Protein AF-A0A850T783-F1 (afdb_monomer)

InterPro domains:
  IPR006812 Glycine reductase complex selenoprotein A [PF04723] (2-41)

Sequence (41 aa):
MIKGKKIWVFGERDDITATAVSTCLKAAGAKVVYENTACFV

Organism: NCBI:txid2292

Mean predicted aligned error: 2.65 Å

pLDDT: mean 94.76, std 5.09, range [76.94, 98.06]

Radius of gyration: 10.37 Å; Cα contacts (8 Å, |Δi|>4): 74; chains: 1; bounding box: 25×14×26 Å

Structure (mmCIF, N/CA/C/O backbone):
da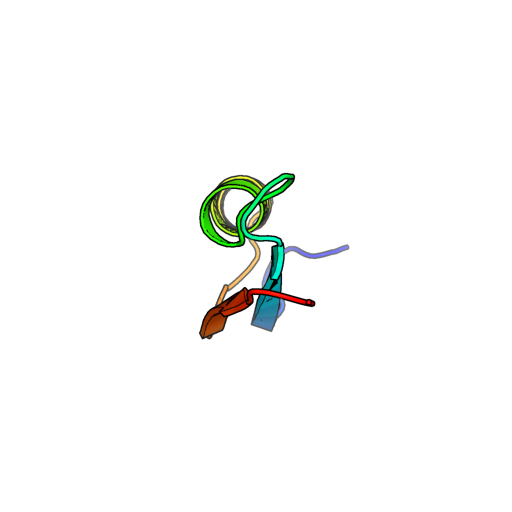ta_AF-A0A850T783-F1
#
_entry.id   AF-A0A850T783-F1
#
loop_
_atom_site.group_PDB
_atom_site.id
_atom_site.type_symbol
_atom_site.label_atom_id
_atom_site.label_alt_id
_atom_site.label_comp_id
_atom_site.label_asym_id
_atom_site.label_entity_id
_atom_site.label_seq_id
_atom_site.pdbx_PDB_ins_code
_atom_site.Cartn_x
_atom_site.Cartn_y
_atom_site.Cartn_z
_atom_site.occupancy
_atom_site.B_iso_or_equiv
_atom_site.auth_seq_id
_atom_site.auth_comp_id
_atom_site.auth_asym_id
_atom_site.auth_atom_id
_atom_site.pdbx_PDB_model_num
ATOM 1 N N . MET A 1 1 ? -15.717 5.852 2.369 1.00 79.25 1 MET A N 1
ATOM 2 C CA . MET A 1 1 ? -15.929 4.399 2.149 1.00 79.25 1 MET A CA 1
ATOM 3 C C . MET A 1 1 ? -14.757 3.496 2.572 1.00 79.25 1 MET A C 1
ATOM 5 O O . MET A 1 1 ? -15.014 2.340 2.879 1.00 79.25 1 MET A O 1
ATOM 9 N N . ILE A 1 2 ? -13.502 3.969 2.632 1.00 92.56 2 ILE A N 1
ATOM 10 C CA . ILE A 1 2 ? -12.311 3.128 2.921 1.00 92.56 2 ILE A CA 1
ATOM 11 C C . ILE A 1 2 ? -11.880 3.045 4.398 1.00 92.56 2 ILE A C 1
ATOM 13 O O . ILE A 1 2 ? -11.095 2.169 4.760 1.00 92.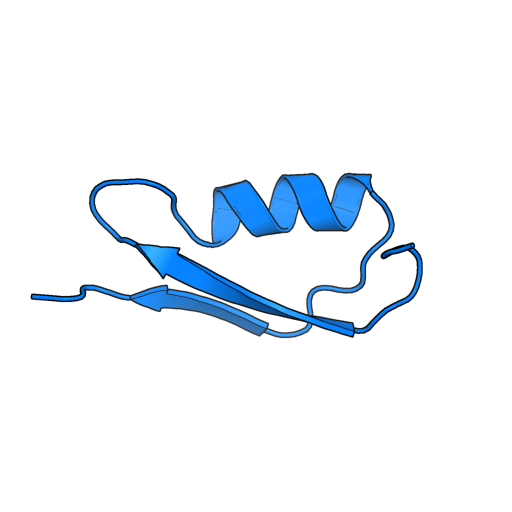56 2 ILE A O 1
ATOM 17 N N . LYS A 1 3 ? -12.423 3.904 5.270 1.00 96.88 3 LYS A N 1
ATOM 18 C CA . LYS A 1 3 ? -12.097 3.926 6.704 1.00 96.88 3 LYS A CA 1
ATOM 19 C C . LYS A 1 3 ? -12.346 2.560 7.360 1.00 96.88 3 LYS A C 1
ATOM 21 O O . LYS A 1 3 ? -13.412 1.973 7.197 1.00 96.88 3 LYS A O 1
ATOM 26 N N . GLY A 1 4 ? -11.359 2.061 8.099 1.00 95.69 4 GLY A N 1
ATOM 27 C CA . GLY A 1 4 ? -11.389 0.789 8.821 1.00 95.69 4 GLY A CA 1
ATOM 28 C C . GLY A 1 4 ? -11.179 -0.466 7.965 1.00 95.69 4 GLY A C 1
ATOM 29 O O . GLY A 1 4 ? -10.968 -1.538 8.535 1.00 95.69 4 GLY A O 1
ATOM 30 N N . LYS A 1 5 ? -11.194 -0.365 6.628 1.00 97.94 5 LYS A N 1
ATOM 31 C CA . LYS A 1 5 ? -10.993 -1.518 5.737 1.00 97.94 5 LYS A CA 1
ATOM 32 C C . LYS A 1 5 ? -9.518 -1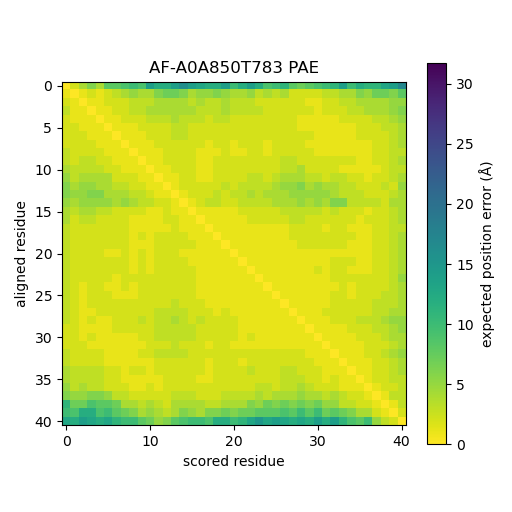.909 5.670 1.00 97.94 5 LYS A C 1
ATOM 34 O O . LYS A 1 5 ? -8.643 -1.044 5.703 1.00 97.94 5 LYS A O 1
ATOM 39 N N . LYS A 1 6 ? -9.256 -3.215 5.563 1.00 98.06 6 LYS A N 1
ATOM 40 C CA . LYS A 1 6 ? -7.921 -3.748 5.269 1.00 98.06 6 LYS A CA 1
ATOM 41 C C . LYS A 1 6 ? -7.653 -3.627 3.774 1.00 98.06 6 LYS A C 1
ATOM 43 O O . LYS A 1 6 ? -8.523 -3.994 2.988 1.00 98.06 6 LYS A O 1
ATOM 48 N N . ILE A 1 7 ? -6.487 -3.113 3.400 1.00 97.06 7 ILE A N 1
ATOM 49 C CA . ILE A 1 7 ? -6.119 -2.885 1.999 1.00 97.06 7 ILE A CA 1
ATOM 50 C C . ILE A 1 7 ? -4.706 -3.409 1.742 1.00 97.06 7 ILE A C 1
ATOM 52 O O . ILE A 1 7 ? -3.825 -3.297 2.601 1.00 97.06 7 ILE A O 1
ATOM 56 N N . TRP A 1 8 ? -4.522 -3.996 0.562 1.00 97.38 8 TRP A N 1
ATOM 57 C CA . TRP A 1 8 ? -3.221 -4.280 -0.033 1.00 97.38 8 TRP A CA 1
ATOM 58 C C . TRP A 1 8 ? -2.909 -3.225 -1.074 1.00 97.38 8 TRP A C 1
ATOM 60 O O . TRP A 1 8 ? -3.793 -2.826 -1.833 1.00 97.38 8 TRP A O 1
ATOM 70 N N . VAL A 1 9 ? -1.661 -2.782 -1.094 1.00 96.88 9 VAL A N 1
ATOM 71 C CA . VAL A 1 9 ? -1.217 -1.718 -1.985 1.00 96.88 9 VAL A CA 1
ATOM 72 C C . VAL A 1 9 ? -0.095 -2.246 -2.861 1.00 96.88 9 VAL A C 1
ATOM 74 O O . VAL A 1 9 ? 0.936 -2.687 -2.359 1.00 96.88 9 VAL A O 1
ATOM 77 N N . PHE A 1 10 ? -0.309 -2.177 -4.169 1.00 96.31 10 PHE A N 1
ATOM 78 C CA . PHE A 1 10 ? 0.740 -2.355 -5.160 1.00 96.31 10 PHE A CA 1
ATO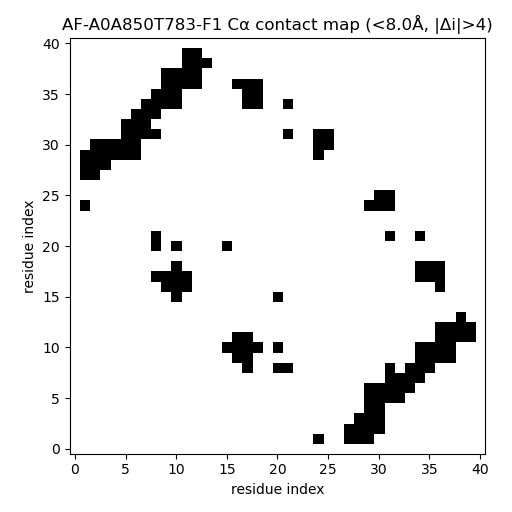M 79 C C . PHE A 1 10 ? 1.005 -1.020 -5.835 1.00 96.31 10 PHE A C 1
ATOM 81 O O . PHE A 1 10 ? 0.067 -0.341 -6.250 1.00 96.31 10 PHE A O 1
ATOM 88 N N . GLY A 1 11 ? 2.275 -0.648 -5.895 1.00 94.38 11 GLY A N 1
ATOM 89 C CA . GLY A 1 11 ? 2.739 0.514 -6.636 1.00 94.38 11 GLY A CA 1
ATOM 90 C C . GLY A 1 11 ? 3.625 0.114 -7.798 1.00 94.38 11 GLY A C 1
ATOM 91 O O . GLY A 1 11 ? 4.084 -1.025 -7.877 1.00 94.38 11 GLY A O 1
ATOM 92 N N . GLU A 1 12 ? 3.872 1.082 -8.661 1.00 95.00 12 GLU A N 1
ATOM 93 C CA . GLU A 1 12 ? 4.790 1.009 -9.792 1.00 95.00 12 GLU A CA 1
ATOM 94 C C . GLU A 1 12 ? 6.106 1.714 -9.397 1.00 95.00 12 GLU A C 1
ATOM 96 O O . GLU A 1 12 ? 6.101 2.623 -8.559 1.00 95.00 12 GLU A O 1
ATOM 101 N N . ARG A 1 13 ? 7.246 1.231 -9.902 1.00 92.56 13 ARG A N 1
ATOM 102 C CA . ARG A 1 13 ? 8.583 1.702 -9.517 1.00 92.56 13 ARG A CA 1
ATOM 103 C C . ARG A 1 13 ? 8.894 3.091 -10.069 1.00 92.56 13 ARG A C 1
ATOM 105 O O . ARG A 1 13 ? 9.505 3.879 -9.350 1.00 92.56 13 ARG A O 1
ATOM 112 N N . ASP A 1 14 ? 8.534 3.345 -11.321 1.00 92.62 14 ASP A N 1
ATOM 113 C CA . ASP A 1 14 ? 8.911 4.546 -12.067 1.00 92.62 14 ASP A CA 1
ATOM 114 C C . ASP A 1 14 ? 7.844 5.661 -12.003 1.00 92.62 14 ASP A C 1
ATOM 116 O O . ASP A 1 14 ? 8.150 6.816 -12.295 1.00 92.62 14 ASP A O 1
ATOM 120 N N . ASP A 1 15 ? 6.624 5.339 -11.566 1.00 92.00 15 ASP A N 1
ATOM 121 C CA . ASP A 1 15 ? 5.495 6.256 -11.397 1.00 92.00 15 ASP A CA 1
ATOM 122 C C . ASP A 1 15 ? 5.046 6.333 -9.918 1.00 92.00 15 ASP A C 1
ATOM 124 O O . ASP A 1 15 ? 5.751 6.870 -9.053 1.00 92.00 15 ASP A O 1
ATOM 128 N N . ILE A 1 16 ? 3.868 5.793 -9.581 1.00 94.81 16 ILE A N 1
ATOM 129 C CA . ILE A 1 16 ? 3.306 5.887 -8.230 1.00 94.81 16 ILE A CA 1
ATOM 130 C C . ILE A 1 16 ? 3.737 4.694 -7.375 1.00 94.81 16 ILE A C 1
ATOM 132 O O . ILE A 1 16 ? 3.182 3.595 -7.458 1.00 94.81 16 ILE A O 1
ATOM 136 N N . THR A 1 17 ? 4.653 4.957 -6.445 1.00 96.19 17 THR A N 1
ATOM 137 C CA . THR A 1 17 ? 5.094 3.959 -5.462 1.00 96.19 17 THR A CA 1
ATOM 138 C C . THR A 1 17 ? 3.986 3.548 -4.487 1.00 96.19 17 THR A C 1
ATOM 140 O O . THR A 1 17 ? 3.105 4.335 -4.120 1.00 96.19 17 THR A O 1
ATOM 143 N N . ALA A 1 18 ? 4.072 2.317 -3.972 1.00 97.25 18 ALA A N 1
ATOM 144 C CA . ALA A 1 18 ? 3.107 1.799 -3.004 1.00 97.25 18 ALA A CA 1
ATOM 145 C C . ALA A 1 18 ? 3.092 2.645 -1.725 1.00 97.25 18 ALA A C 1
ATOM 147 O O . ALA A 1 18 ? 2.033 2.914 -1.164 1.00 97.25 18 ALA A O 1
ATOM 148 N N . THR A 1 19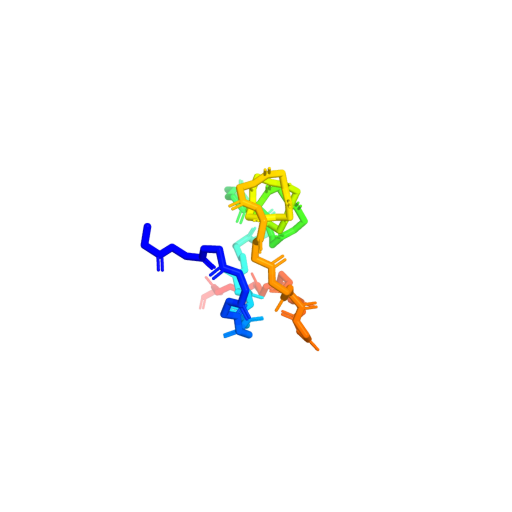 ? 4.259 3.136 -1.306 1.00 97.00 19 THR A N 1
ATOM 149 C CA . THR A 1 19 ? 4.427 3.997 -0.130 1.00 97.00 19 THR A CA 1
ATOM 150 C C . THR A 1 19 ? 3.616 5.288 -0.236 1.00 97.00 19 THR A C 1
ATOM 152 O O . THR A 1 19 ? 2.979 5.702 0.741 1.00 97.00 19 THR A O 1
ATOM 155 N N . ALA A 1 20 ? 3.590 5.914 -1.419 1.00 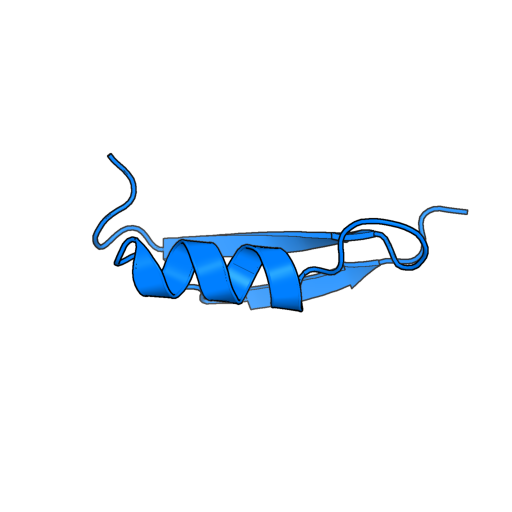96.94 20 ALA A N 1
ATOM 156 C CA . ALA A 1 20 ? 2.816 7.132 -1.648 1.00 96.94 20 ALA A CA 1
ATOM 157 C C . ALA A 1 20 ? 1.312 6.869 -1.463 1.00 96.94 20 ALA A C 1
ATOM 159 O O . ALA A 1 20 ? 0.640 7.563 -0.695 1.00 96.94 20 ALA A O 1
ATOM 160 N N . VAL A 1 21 ? 0.797 5.801 -2.079 1.00 97.00 21 VAL A N 1
ATOM 161 C CA . VAL A 1 21 ? -0.619 5.409 -1.971 1.00 97.00 21 VAL A CA 1
ATOM 162 C C . VAL A 1 21 ? -0.974 5.009 -0.539 1.00 97.00 21 VAL A C 1
ATOM 164 O O . VAL A 1 21 ? -1.985 5.457 0.007 1.00 97.00 21 VAL A O 1
ATOM 167 N N . SER A 1 22 ? -0.123 4.217 0.113 1.00 97.44 22 SER A N 1
ATOM 168 C CA . SER A 1 22 ? -0.306 3.782 1.495 1.00 97.44 22 SER A CA 1
ATOM 169 C C . SER A 1 22 ? -0.418 4.942 2.475 1.00 97.44 22 SER A C 1
ATOM 171 O O . SER A 1 22 ? -1.230 4.884 3.399 1.00 97.44 22 SER A O 1
ATOM 173 N N . THR A 1 23 ? 0.368 6.000 2.283 1.00 97.38 23 THR A N 1
ATOM 174 C CA . THR A 1 23 ? 0.333 7.193 3.138 1.00 97.38 23 THR A CA 1
ATOM 175 C C . THR A 1 23 ? -1.033 7.8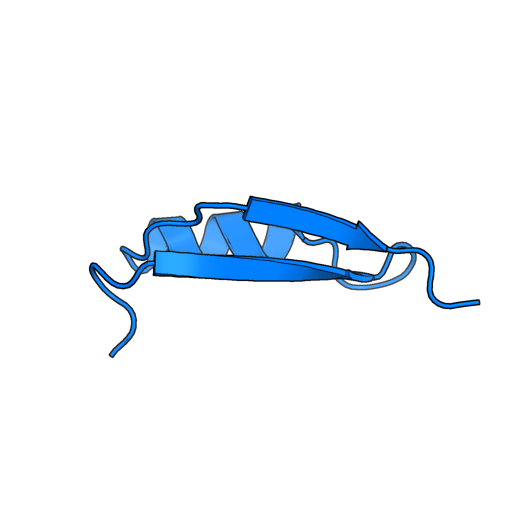76 3.063 1.00 97.38 23 THR A C 1
ATOM 177 O O . THR A 1 23 ? -1.671 8.109 4.093 1.00 97.38 23 THR A O 1
ATOM 180 N N . CYS A 1 24 ? -1.542 8.094 1.849 1.00 96.88 24 CYS A N 1
ATOM 181 C CA . CYS A 1 24 ? -2.869 8.668 1.625 1.00 96.88 24 CYS A CA 1
ATOM 182 C C . CYS A 1 24 ? -3.988 7.779 2.193 1.00 96.88 24 CYS A C 1
ATOM 184 O O . CYS A 1 24 ? -4.910 8.267 2.848 1.00 96.88 24 CYS A O 1
ATOM 186 N N . LEU A 1 25 ? -3.896 6.460 1.998 1.00 96.88 25 LEU A N 1
ATOM 187 C CA . LEU A 1 25 ? -4.882 5.505 2.505 1.00 96.88 25 LEU A CA 1
ATOM 188 C C . LEU A 1 25 ? -4.920 5.465 4.038 1.00 96.88 25 LEU A C 1
ATOM 190 O O . LEU A 1 25 ? -6.008 5.445 4.619 1.00 96.88 25 LEU A O 1
ATOM 194 N N . LYS A 1 26 ? -3.757 5.494 4.701 1.00 96.12 26 LYS A N 1
ATOM 195 C CA . LYS A 1 26 ? -3.658 5.566 6.169 1.00 96.12 26 LYS A CA 1
ATOM 196 C C . LYS A 1 26 ? -4.269 6.872 6.690 1.00 96.12 26 LYS A C 1
ATOM 198 O O . LYS A 1 26 ? -5.071 6.822 7.620 1.00 96.12 26 LYS A O 1
ATOM 203 N N . ALA A 1 27 ? -3.989 8.011 6.046 1.00 97.38 27 ALA A N 1
ATOM 204 C CA . ALA A 1 27 ? -4.602 9.302 6.383 1.00 97.38 27 ALA A CA 1
ATOM 205 C C . ALA A 1 27 ? -6.135 9.296 6.203 1.00 97.38 27 ALA A C 1
ATOM 207 O O . ALA A 1 27 ? -6.867 9.845 7.024 1.00 97.38 27 ALA A O 1
ATOM 208 N N . ALA A 1 28 ? -6.640 8.586 5.191 1.00 96.69 28 ALA A N 1
ATOM 209 C CA . ALA A 1 28 ? -8.072 8.356 4.985 1.00 96.69 28 ALA A CA 1
ATOM 210 C C . ALA A 1 28 ? -8.687 7.307 5.945 1.00 96.69 28 ALA A C 1
ATOM 212 O O . ALA A 1 28 ? -9.879 6.985 5.856 1.00 96.69 28 ALA A O 1
ATOM 213 N N . GLY A 1 29 ? -7.895 6.766 6.877 1.00 96.50 29 GLY A N 1
ATOM 214 C CA . GLY A 1 29 ? -8.320 5.835 7.918 1.00 96.50 29 GLY A CA 1
ATOM 215 C C . GLY A 1 29 ? -8.380 4.370 7.488 1.00 96.50 29 GLY A C 1
ATOM 216 O O . GLY A 1 29 ? -9.033 3.577 8.170 1.00 96.50 29 GLY A O 1
ATOM 217 N N . ALA A 1 30 ? -7.761 3.989 6.370 1.00 97.75 30 ALA A N 1
ATOM 218 C CA . ALA A 1 30 ? -7.625 2.591 5.974 1.00 97.75 30 ALA A CA 1
ATOM 219 C C . ALA A 1 30 ? -6.521 1.880 6.776 1.00 97.75 30 ALA A C 1
ATOM 221 O O . ALA A 1 30 ? -5.585 2.496 7.285 1.00 97.75 30 ALA A O 1
ATOM 222 N N . LYS A 1 31 ? -6.615 0.552 6.860 1.00 97.81 31 LYS A N 1
ATOM 223 C CA . LYS A 1 31 ? -5.598 -0.315 7.462 1.00 97.81 31 LYS A CA 1
ATOM 224 C C . LYS A 1 31 ? -4.806 -0.987 6.346 1.00 97.81 31 LYS A C 1
ATOM 226 O O . LYS A 1 31 ? -5.220 -2.024 5.834 1.00 97.81 31 LYS A O 1
ATOM 231 N N . VAL A 1 32 ? -3.685 -0.398 5.950 1.00 96.81 32 VAL A N 1
ATOM 232 C CA . VAL A 1 32 ? -2.771 -1.051 5.003 1.00 96.81 32 VAL A CA 1
ATOM 233 C C . VAL A 1 32 ? -2.124 -2.238 5.710 1.00 96.81 32 VAL A C 1
ATOM 235 O O . VAL A 1 32 ? -1.480 -2.055 6.740 1.00 96.81 32 VAL A O 1
ATOM 238 N N . VAL A 1 33 ? -2.344 -3.447 5.194 1.00 97.44 33 VAL A N 1
ATOM 239 C CA . VAL A 1 33 ? -1.812 -4.691 5.789 1.00 97.44 33 VAL A CA 1
ATOM 240 C C . VAL A 1 33 ? -0.708 -5.331 4.948 1.00 97.44 33 VAL A C 1
ATOM 242 O O . VAL A 1 33 ? -0.072 -6.274 5.402 1.00 97.44 33 VAL A O 1
ATO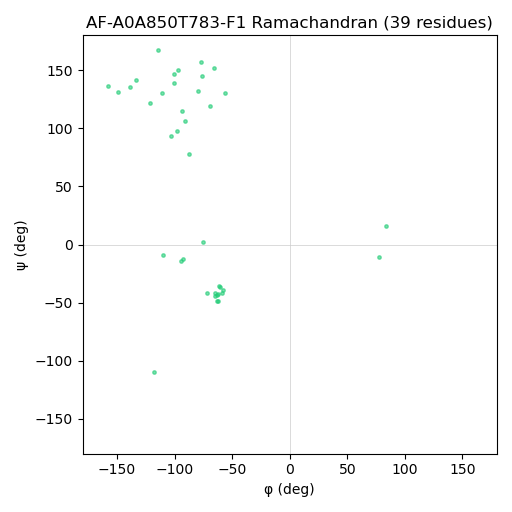M 245 N N . TYR A 1 34 ? -0.490 -4.825 3.736 1.00 97.44 34 TYR A N 1
ATOM 246 C CA . TYR A 1 34 ? 0.605 -5.200 2.849 1.00 97.44 34 TYR A CA 1
ATOM 247 C C . TYR A 1 34 ? 0.836 -4.062 1.850 1.00 97.44 34 TYR A C 1
ATOM 249 O O . TYR A 1 34 ? -0.135 -3.515 1.319 1.00 97.44 34 TYR A O 1
ATOM 257 N N . GLU A 1 35 ? 2.095 -3.715 1.597 1.00 97.06 35 GLU A N 1
ATOM 258 C CA . GLU A 1 35 ? 2.481 -2.775 0.545 1.00 97.06 35 GLU A CA 1
ATOM 259 C C . GLU A 1 35 ? 3.739 -3.271 -0.176 1.00 97.06 35 GLU A C 1
ATOM 261 O O . GLU A 1 35 ? 4.670 -3.756 0.467 1.00 97.06 35 GLU A O 1
ATOM 266 N N . ASN A 1 36 ? 3.742 -3.189 -1.508 1.00 97.06 36 ASN A N 1
ATOM 267 C CA . ASN A 1 36 ? 4.875 -3.570 -2.347 1.00 97.06 36 ASN A CA 1
ATOM 268 C C . ASN A 1 36 ? 4.912 -2.711 -3.615 1.00 97.06 36 ASN A C 1
ATOM 270 O O . ASN A 1 36 ? 3.902 -2.565 -4.302 1.00 97.06 36 ASN A O 1
ATOM 274 N N . THR A 1 37 ? 6.073 -2.153 -3.936 1.00 96.94 37 THR A N 1
ATOM 275 C CA . THR A 1 37 ? 6.299 -1.491 -5.220 1.00 96.94 37 THR A CA 1
ATOM 276 C C . THR A 1 37 ? 6.905 -2.505 -6.181 1.00 96.94 37 THR A C 1
ATOM 278 O O . THR A 1 37 ? 8.018 -2.982 -5.965 1.00 96.94 37 THR A O 1
ATOM 281 N N . ALA A 1 38 ? 6.165 -2.836 -7.234 1.00 92.31 38 ALA A N 1
ATOM 282 C CA . ALA A 1 38 ? 6.585 -3.785 -8.248 1.00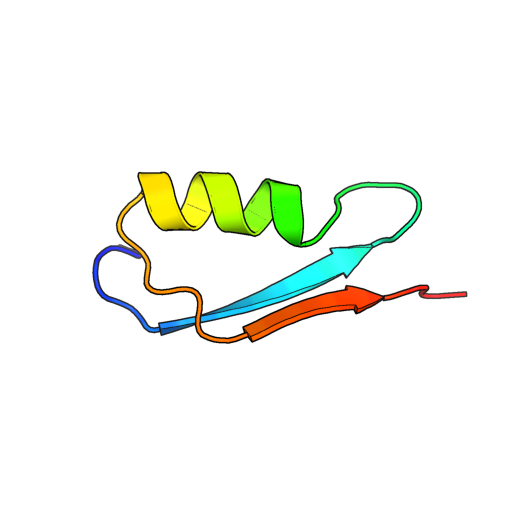 92.31 38 ALA A CA 1
ATOM 283 C C . ALA A 1 38 ? 7.187 -3.067 -9.461 1.00 92.31 38 ALA A C 1
ATOM 285 O O . ALA A 1 38 ? 6.818 -1.945 -9.798 1.00 92.31 38 ALA A O 1
ATOM 286 N N . CYS A 1 39 ? 8.115 -3.757 -10.118 1.00 91.06 39 CYS A N 1
ATOM 287 C CA . CYS A 1 39 ? 8.685 -3.351 -11.392 1.00 91.06 39 CYS A CA 1
ATOM 288 C C . CYS A 1 39 ? 7.942 -4.120 -12.491 1.00 91.06 39 CYS A C 1
ATOM 290 O O . CYS A 1 39 ? 8.224 -5.301 -12.707 1.00 91.06 39 CYS A O 1
ATOM 292 N N . PHE A 1 40 ? 6.945 -3.494 -13.114 1.00 76.94 40 PHE A N 1
ATOM 293 C CA . PHE A 1 40 ? 6.204 -4.094 -14.225 1.00 76.94 40 PHE A CA 1
ATOM 294 C C . PHE A 1 40 ? 6.936 -3.764 -15.530 1.00 76.94 40 PHE A C 1
ATOM 296 O O . PHE A 1 40 ? 6.576 -2.820 -16.228 1.00 76.94 40 PHE A O 1
ATOM 303 N N . VAL A 1 41 ? 8.023 -4.492 -15.793 1.00 77.38 41 VAL A N 1
ATOM 304 C CA . VAL A 1 41 ? 8.713 -4.487 -17.098 1.00 77.38 41 VAL A CA 1
ATOM 305 C C . VAL A 1 41 ? 7.889 -5.181 -18.173 1.00 77.38 41 VAL A C 1
ATOM 307 O O . VAL A 1 41 ? 7.224 -6.192 -17.845 1.00 77.38 41 VAL A O 1
#

Secondary structure (DSSP, 8-state):
--TT-EEEEEEESSSS-HHHHHHHHHHTT-EEEEEEEE---

Foldseek 3Di:
DQAAEEDEFEAEDVPGASVNVVVVSVVVRHHDPYGDYDHPD

Solvent-accessible surface area (backbone atoms only — not comparable to full-atom values): 2435 Å² total; per-residue (Å²): 138,55,55,74,39,78,42,76,37,77,16,34,69,93,69,60,38,14,67,63,55,46,53,56,40,44,75,59,41,27,40,73,79,45,72,43,60,42,78,88,124